Protein AF-A0A9W7G3S7-F1 (afdb_monomer)

Mean predicted aligned error: 15.27 Å

Radius of gyration: 24.7 Å; Cα contacts (8 Å, |Δi|>4): 56; chains: 1; bounding box: 75×39×52 Å

pLDDT: mean 71.81, std 17.11, range [40.19, 93.5]

Structure (mmCIF, N/CA/C/O backbone):
data_AF-A0A9W7G3S7-F1
#
_entry.id   AF-A0A9W7G3S7-F1
#
loop_
_atom_site.g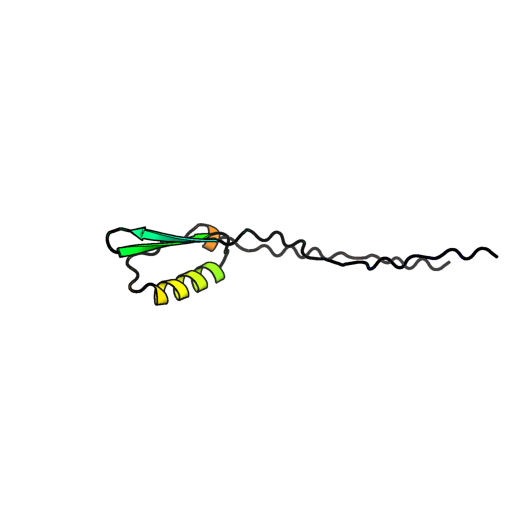roup_PDB
_atom_site.id
_atom_site.type_symbol
_atom_site.label_atom_id
_atom_site.label_alt_id
_atom_site.label_comp_id
_atom_site.label_asym_id
_atom_site.label_entity_id
_atom_site.label_seq_id
_atom_site.pdbx_PDB_ins_code
_atom_site.Cartn_x
_atom_site.Cartn_y
_atom_site.Cartn_z
_atom_site.occupancy
_atom_site.B_iso_or_equiv
_atom_site.auth_seq_id
_atom_site.auth_comp_id
_atom_site.auth_asym_id
_atom_site.auth_atom_id
_atom_site.pdbx_PDB_model_num
ATOM 1 N N . MET A 1 1 ? 63.951 -30.397 -14.110 1.00 47.28 1 MET A N 1
ATOM 2 C CA . MET A 1 1 ? 62.656 -30.731 -13.483 1.00 47.28 1 MET A CA 1
ATOM 3 C C . MET A 1 1 ? 62.205 -29.522 -12.677 1.00 47.28 1 MET A C 1
ATOM 5 O O . MET A 1 1 ? 62.762 -29.309 -11.616 1.00 47.28 1 MET A O 1
ATOM 9 N N . SER A 1 2 ? 61.271 -28.722 -13.198 1.00 45.69 2 SER A N 1
ATOM 10 C CA . SER A 1 2 ? 60.557 -27.692 -12.423 1.00 45.69 2 SER A CA 1
ATOM 11 C C . SER A 1 2 ? 59.150 -27.552 -12.996 1.00 45.69 2 SER A C 1
ATOM 13 O O . SER A 1 2 ? 58.930 -26.856 -13.982 1.00 45.69 2 SER A O 1
ATOM 15 N N . THR A 1 3 ? 58.211 -28.290 -12.417 1.00 50.50 3 THR A N 1
ATOM 16 C CA . THR A 1 3 ? 56.777 -28.215 -12.706 1.00 50.50 3 THR A CA 1
ATOM 17 C C . THR A 1 3 ? 56.190 -27.000 -11.992 1.00 50.50 3 THR A C 1
ATOM 19 O O . THR A 1 3 ? 56.098 -27.004 -10.767 1.00 50.50 3 THR A O 1
ATOM 22 N N . GLN A 1 4 ? 55.801 -25.959 -12.733 1.00 48.53 4 GLN A N 1
ATOM 23 C CA . GLN A 1 4 ? 55.020 -24.849 -12.181 1.00 48.53 4 GLN A CA 1
ATOM 24 C C . GLN A 1 4 ? 53.533 -25.151 -12.359 1.00 48.53 4 GLN A C 1
ATOM 26 O O . GLN A 1 4 ? 52.988 -25.114 -13.461 1.00 48.53 4 GLN A O 1
ATOM 31 N N . SER A 1 5 ? 52.899 -25.502 -11.245 1.00 49.94 5 SER A N 1
ATOM 32 C CA . SER A 1 5 ? 51.464 -25.705 -11.098 1.00 49.94 5 SER A CA 1
ATOM 33 C C . SER A 1 5 ? 50.718 -24.393 -11.348 1.00 49.94 5 SER A C 1
ATOM 35 O O . SER A 1 5 ? 50.689 -23.513 -10.488 1.00 49.94 5 SER A O 1
ATOM 37 N N . ARG A 1 6 ? 50.103 -24.251 -12.526 1.00 48.00 6 ARG A N 1
ATOM 38 C CA . ARG A 1 6 ? 49.116 -23.198 -12.787 1.00 48.00 6 ARG A CA 1
ATOM 39 C C . ARG A 1 6 ? 47.821 -23.570 -12.069 1.00 48.00 6 ARG A C 1
ATOM 41 O O . ARG A 1 6 ? 47.084 -24.435 -12.533 1.00 48.00 6 ARG A O 1
ATOM 48 N N . GLY A 1 7 ? 47.596 -22.958 -10.910 1.00 46.72 7 GLY A N 1
ATOM 49 C CA . GLY A 1 7 ? 46.328 -23.043 -10.194 1.00 46.72 7 GLY A CA 1
ATOM 50 C C . GLY A 1 7 ? 45.203 -22.507 -11.076 1.00 46.72 7 GLY A C 1
ATOM 51 O O . GLY A 1 7 ? 45.225 -21.350 -11.483 1.00 46.72 7 GLY A O 1
ATOM 52 N N . LEU A 1 8 ? 44.251 -23.375 -11.403 1.00 52.22 8 LEU A N 1
ATOM 53 C CA . LEU A 1 8 ? 42.982 -23.008 -12.017 1.00 52.22 8 LEU A CA 1
ATOM 54 C C . LEU A 1 8 ? 42.102 -22.419 -10.911 1.00 52.22 8 LEU A C 1
ATOM 56 O O . LEU A 1 8 ? 41.473 -23.159 -10.157 1.00 52.22 8 LEU A O 1
ATOM 60 N N . SER A 1 9 ? 42.096 -21.097 -10.771 1.00 53.12 9 SER A N 1
ATOM 61 C CA . SER A 1 9 ? 41.087 -20.421 -9.955 1.00 53.12 9 SER A CA 1
ATOM 62 C C . SER A 1 9 ? 39.747 -20.491 -10.698 1.00 53.12 9 SER A C 1
ATOM 64 O O . SER A 1 9 ? 39.707 -20.094 -11.866 1.00 53.12 9 SER A O 1
ATOM 66 N N . PRO A 1 10 ? 38.648 -20.963 -10.085 1.00 51.09 10 PRO A N 1
ATOM 67 C CA . PRO A 1 10 ? 37.327 -20.798 -10.675 1.00 51.09 10 PRO A CA 1
ATOM 68 C C . PRO A 1 10 ? 36.999 -19.303 -10.710 1.00 51.09 10 PRO A C 1
ATOM 70 O O . PRO A 1 10 ? 36.937 -18.639 -9.674 1.00 51.09 10 PRO A O 1
ATOM 73 N N . ILE A 1 11 ? 36.824 -18.763 -11.914 1.00 53.75 11 ILE A N 1
ATOM 74 C CA . ILE A 1 11 ? 36.262 -17.430 -12.119 1.00 53.75 11 ILE A CA 1
ATOM 75 C C . ILE A 1 11 ? 34.775 -17.565 -11.787 1.00 53.75 11 ILE A C 1
ATOM 77 O O . ILE A 1 11 ? 33.975 -17.965 -12.630 1.00 53.75 11 ILE A O 1
ATOM 81 N N 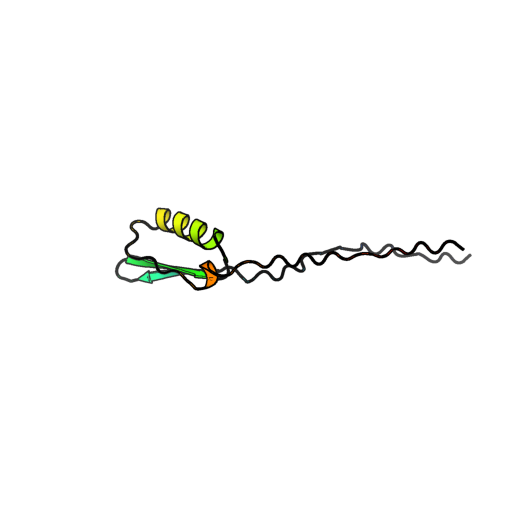. PHE A 1 12 ? 34.407 -17.323 -10.530 1.00 44.53 12 PHE A N 1
ATOM 82 C CA . PHE A 1 12 ? 33.007 -17.147 -10.166 1.00 44.53 12 PHE A CA 1
ATOM 83 C C . PHE A 1 12 ? 32.558 -15.801 -10.733 1.00 44.53 12 PHE A C 1
ATOM 85 O O . PHE A 1 12 ? 32.824 -14.748 -10.158 1.00 44.53 12 PHE A O 1
ATOM 92 N N . SER A 1 13 ? 31.920 -15.840 -11.900 1.00 50.06 13 SER A N 1
ATOM 93 C CA . SER A 1 13 ? 31.150 -14.721 -12.430 1.00 50.06 13 SER A CA 1
ATOM 94 C C . SER A 1 13 ? 29.869 -14.577 -11.609 1.00 50.06 13 SER A C 1
ATOM 96 O O . SER A 1 13 ? 28.805 -15.008 -12.044 1.00 50.06 13 SER A O 1
ATOM 98 N N . ASP A 1 14 ? 29.959 -13.980 -10.420 1.00 47.84 14 ASP A N 1
ATOM 99 C CA . ASP A 1 14 ? 28.781 -13.354 -9.820 1.00 47.84 14 ASP A CA 1
ATOM 100 C C . ASP A 1 14 ? 28.572 -12.017 -10.535 1.00 47.84 14 ASP A C 1
ATOM 102 O O . ASP A 1 14 ? 29.111 -10.975 -10.170 1.00 47.84 14 ASP A O 1
ATOM 106 N N . SER A 1 15 ? 27.871 -12.082 -11.664 1.00 54.28 15 SER A N 1
ATOM 107 C CA . SER A 1 15 ? 27.330 -10.896 -12.311 1.00 54.28 15 SER A CA 1
ATOM 108 C C . SER A 1 15 ? 25.946 -10.654 -11.721 1.00 54.28 15 SER A C 1
ATOM 110 O O . SER A 1 15 ? 24.930 -10.909 -12.357 1.00 54.28 15 SER A O 1
ATOM 112 N N . SER A 1 16 ? 25.900 -10.214 -10.466 1.00 57.16 16 SER A N 1
ATOM 113 C CA . SER A 1 16 ? 24.686 -9.653 -9.877 1.00 57.16 16 SER A CA 1
ATOM 114 C C . SER A 1 16 ? 24.958 -8.235 -9.382 1.00 57.16 16 SER A C 1
ATOM 116 O O . SER A 1 16 ? 24.650 -7.861 -8.254 1.00 57.16 16 SER A O 1
ATOM 118 N N . GLY A 1 17 ? 25.521 -7.408 -10.265 1.00 50.88 17 GLY A N 1
ATOM 119 C CA . GLY A 1 17 ? 25.536 -5.951 -10.129 1.00 50.88 17 GLY A CA 1
ATOM 120 C C . GLY A 1 17 ? 24.183 -5.340 -10.500 1.00 50.88 17 GLY A C 1
ATOM 121 O O . GLY A 1 17 ? 24.127 -4.435 -11.323 1.00 50.88 17 GLY A O 1
ATOM 122 N N . GLY A 1 18 ? 23.086 -5.870 -9.957 1.00 54.19 18 GLY A N 1
ATOM 123 C CA . GLY A 1 18 ? 21.774 -5.244 -10.054 1.00 54.19 18 GLY A CA 1
ATOM 124 C C . GLY A 1 18 ? 21.646 -4.233 -8.925 1.00 54.19 18 GLY A C 1
ATOM 125 O O . GLY A 1 18 ? 21.592 -4.626 -7.762 1.00 54.19 18 GLY A O 1
ATOM 126 N N . GLY A 1 19 ? 21.600 -2.940 -9.247 1.00 54.03 19 GLY A N 1
ATOM 127 C CA . GLY A 1 19 ? 21.212 -1.875 -8.319 1.00 54.03 19 GLY A CA 1
ATOM 128 C C . GLY A 1 19 ? 19.734 -1.988 -7.934 1.00 54.03 19 GLY A C 1
ATOM 129 O O . GLY A 1 19 ? 18.948 -1.087 -8.207 1.00 54.03 19 GLY A O 1
ATOM 130 N N . GLY A 1 20 ? 19.338 -3.124 -7.359 1.00 59.78 20 GLY A N 1
ATOM 131 C CA . GLY A 1 20 ? 17.993 -3.379 -6.880 1.00 59.78 20 GLY A CA 1
ATOM 132 C C . GLY A 1 20 ? 17.728 -2.505 -5.666 1.00 59.78 20 GLY A C 1
ATOM 133 O O . GLY A 1 20 ? 18.284 -2.720 -4.589 1.00 59.78 20 GLY A O 1
ATOM 134 N N . LYS A 1 21 ? 16.882 -1.494 -5.844 1.00 69.06 21 LYS A N 1
ATOM 135 C CA . LYS A 1 21 ? 16.196 -0.829 -4.734 1.00 69.06 21 LYS A CA 1
ATOM 136 C C . LYS A 1 21 ? 15.534 -1.910 -3.865 1.00 69.06 21 LYS A C 1
ATOM 138 O O . LYS A 1 21 ? 14.904 -2.824 -4.385 1.00 69.06 21 LYS A O 1
ATOM 143 N N . MET A 1 22 ? 15.735 -1.849 -2.547 1.00 82.56 22 MET A N 1
ATOM 144 C CA . MET A 1 22 ? 15.131 -2.824 -1.635 1.00 82.56 22 MET A CA 1
ATOM 145 C C . MET A 1 22 ? 13.614 -2.651 -1.635 1.00 82.56 22 MET A C 1
ATOM 147 O O . MET A 1 22 ? 13.112 -1.598 -1.243 1.00 82.56 22 MET A O 1
ATOM 151 N N . GLU A 1 23 ? 12.904 -3.698 -2.033 1.00 87.50 23 GLU A N 1
ATOM 152 C CA . GLU A 1 23 ? 11.448 -3.757 -1.977 1.00 87.50 23 GLU A CA 1
ATOM 153 C C . GLU A 1 23 ? 10.989 -3.982 -0.532 1.00 87.50 23 GLU A C 1
ATOM 155 O O . GLU A 1 23 ? 11.547 -4.810 0.200 1.00 87.50 23 GLU A O 1
ATOM 160 N N . ARG A 1 24 ? 9.974 -3.234 -0.095 1.00 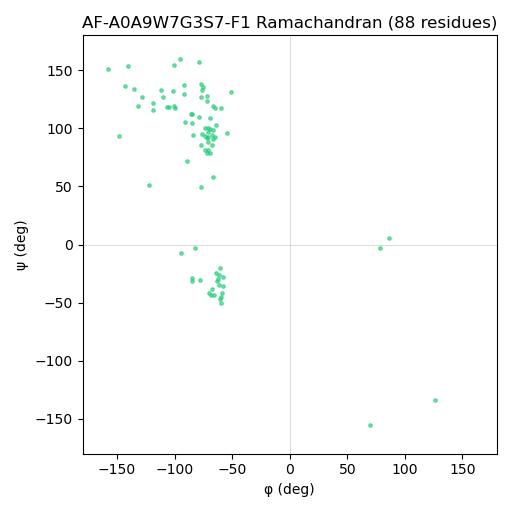88.12 24 ARG A N 1
ATOM 161 C CA . ARG A 1 24 ? 9.398 -3.372 1.244 1.00 88.12 24 ARG A CA 1
ATOM 162 C C . ARG A 1 24 ? 7.892 -3.177 1.221 1.00 88.12 24 ARG A C 1
ATOM 164 O O . ARG A 1 24 ? 7.384 -2.225 0.631 1.00 88.12 24 ARG A O 1
ATOM 171 N N . LEU A 1 25 ? 7.226 -4.059 1.958 1.00 90.62 25 LEU A N 1
ATOM 172 C CA . LEU A 1 25 ? 5.794 -4.066 2.183 1.00 90.62 25 LEU A CA 1
ATOM 173 C C . LEU A 1 25 ? 5.521 -3.904 3.682 1.00 90.62 25 LEU A C 1
ATOM 175 O O . LEU A 1 25 ? 5.934 -4.745 4.484 1.00 90.62 25 LEU A O 1
ATOM 179 N N . GLU A 1 26 ? 4.879 -2.804 4.067 1.00 91.44 26 GLU A N 1
ATOM 180 C CA . GLU A 1 26 ? 4.559 -2.492 5.462 1.00 91.44 26 GLU A CA 1
ATOM 181 C C . GLU A 1 26 ? 3.048 -2.553 5.687 1.00 91.44 26 GLU A C 1
ATOM 183 O O . GLU A 1 26 ? 2.274 -1.968 4.931 1.00 91.44 26 GLU A O 1
ATOM 188 N N . PHE A 1 27 ? 2.637 -3.222 6.766 1.00 92.69 27 PHE A N 1
ATOM 189 C CA . PHE A 1 27 ? 1.243 -3.289 7.195 1.00 92.69 27 PHE A CA 1
ATOM 190 C C . PHE A 1 27 ? 1.095 -2.687 8.585 1.00 92.69 27 PHE A C 1
ATOM 192 O O . PHE A 1 27 ? 1.698 -3.165 9.549 1.00 92.69 27 PHE A O 1
ATOM 199 N N . THR A 1 28 ? 0.258 -1.661 8.696 1.00 92.94 28 THR A N 1
ATOM 200 C CA . THR A 1 28 ? -0.131 -1.087 9.986 1.00 92.94 28 THR A CA 1
ATOM 201 C C . THR A 1 28 ? -1.561 -1.494 10.294 1.00 92.94 28 THR A C 1
ATOM 203 O O . THR A 1 28 ? -2.475 -1.143 9.554 1.00 92.94 28 THR A O 1
ATOM 206 N N . ILE A 1 29 ? -1.753 -2.230 11.388 1.00 93.38 29 ILE A N 1
ATOM 207 C CA . ILE A 1 29 ? -3.075 -2.666 11.847 1.00 93.38 29 ILE A CA 1
ATOM 208 C C . ILE A 1 29 ? -3.509 -1.742 12.983 1.00 93.38 29 ILE A C 1
ATOM 210 O O . ILE A 1 29 ? -2.840 -1.659 14.016 1.00 93.38 29 ILE A O 1
ATOM 214 N N . SER A 1 30 ? -4.625 -1.042 12.804 1.00 92.25 30 SER A N 1
ATOM 215 C CA . SER A 1 30 ? -5.194 -0.195 13.846 1.00 92.25 30 SER A CA 1
ATOM 216 C C . SER A 1 30 ? -5.967 -1.030 14.883 1.00 92.25 30 SER A C 1
ATOM 218 O O . SER A 1 30 ? -6.487 -2.102 14.566 1.00 92.25 30 SER A O 1
ATOM 220 N N . PRO A 1 31 ? -6.160 -0.525 16.118 1.00 93.50 31 PRO A N 1
ATOM 221 C CA . PRO A 1 31 ? -7.034 -1.166 17.108 1.00 93.50 31 PRO A CA 1
ATOM 222 C C . PRO A 1 31 ? -8.495 -1.279 16.649 1.00 93.50 31 PRO A C 1
ATOM 224 O O . PRO A 1 31 ? -9.254 -2.083 17.180 1.00 93.50 31 PRO A O 1
ATOM 227 N N . THR A 1 32 ? -8.893 -0.456 15.674 1.00 89.75 32 THR A N 1
ATOM 228 C CA . THR A 1 32 ? -10.216 -0.493 15.044 1.00 89.75 32 THR A CA 1
ATOM 229 C C . THR A 1 32 ? -10.328 -1.559 13.948 1.00 89.75 32 THR A C 1
ATOM 231 O O . THR A 1 32 ? -11.410 -1.727 13.397 1.00 89.75 32 THR A O 1
ATOM 234 N N . GLY A 1 33 ? -9.244 -2.282 13.643 1.0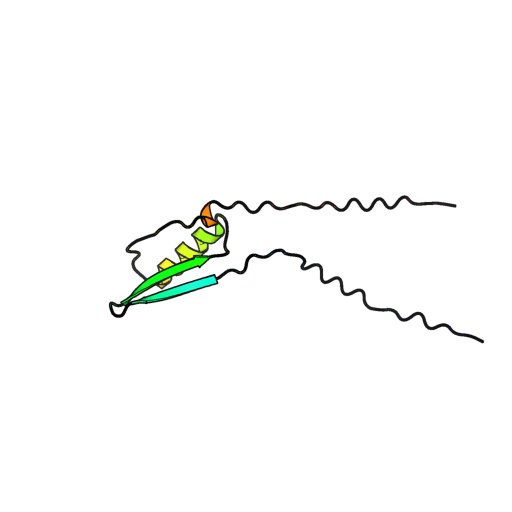0 88.38 33 GLY A N 1
ATOM 235 C CA . GLY A 1 33 ? -9.207 -3.358 12.649 1.00 88.38 33 GLY A CA 1
ATOM 236 C C . GLY A 1 33 ? -8.952 -2.897 11.213 1.00 88.38 33 GLY A C 1
ATOM 237 O O . GLY A 1 33 ? -9.000 -3.720 10.305 1.00 88.38 33 GLY A O 1
ATOM 238 N N . LEU A 1 34 ? -8.672 -1.609 10.994 1.00 90.38 34 LEU A N 1
ATOM 239 C CA . LEU A 1 34 ? -8.277 -1.104 9.680 1.00 90.38 34 LEU A CA 1
ATOM 240 C C . LEU A 1 34 ? -6.816 -1.465 9.414 1.00 90.38 34 LEU A C 1
ATOM 242 O O . LEU A 1 34 ? -5.968 -1.339 10.300 1.00 90.38 34 LEU A O 1
ATOM 246 N N . VAL A 1 35 ? -6.528 -1.883 8.186 1.00 91.88 35 VAL A N 1
ATOM 247 C CA . VAL A 1 35 ? -5.172 -2.191 7.731 1.00 91.88 35 VAL A CA 1
ATOM 248 C C . VAL A 1 35 ? -4.741 -1.129 6.730 1.00 91.88 35 VAL A C 1
ATOM 250 O O . VAL A 1 35 ? -5.443 -0.871 5.756 1.00 91.88 35 VAL A O 1
ATOM 253 N N . THR A 1 36 ? -3.588 -0.514 6.971 1.00 90.25 36 THR A N 1
ATOM 254 C CA . THR A 1 36 ? -2.923 0.366 6.007 1.00 90.25 36 THR A CA 1
ATOM 255 C C . THR A 1 36 ? -1.737 -0.377 5.412 1.00 90.25 36 THR A C 1
ATOM 257 O O . THR A 1 36 ? -0.820 -0.753 6.146 1.00 90.25 36 THR A O 1
ATOM 260 N N . GLU A 1 37 ? -1.772 -0.589 4.100 1.00 91.12 37 GLU A N 1
ATOM 261 C CA . GLU A 1 37 ? -0.673 -1.144 3.312 1.00 91.12 37 GLU A CA 1
ATOM 262 C C . GLU A 1 37 ? 0.197 -0.010 2.757 1.00 91.12 37 GLU A C 1
ATOM 264 O O . GLU A 1 37 ? -0.318 0.999 2.271 1.00 91.12 37 GLU A O 1
ATOM 269 N N . LYS A 1 38 ? 1.518 -0.183 2.810 1.00 90.31 38 LYS A N 1
ATOM 270 C CA . LYS A 1 38 ? 2.483 0.703 2.160 1.00 90.31 38 LYS A CA 1
ATOM 271 C C . LYS A 1 38 ? 3.506 -0.120 1.383 1.00 90.31 38 LYS A C 1
ATOM 273 O O . LYS A 1 38 ? 4.259 -0.898 1.972 1.00 90.31 38 LYS A O 1
ATOM 278 N N . VAL A 1 39 ? 3.551 0.098 0.072 1.00 88.75 39 VAL A N 1
ATOM 279 C CA . VAL A 1 39 ? 4.504 -0.529 -0.851 1.00 88.75 39 VAL A CA 1
ATOM 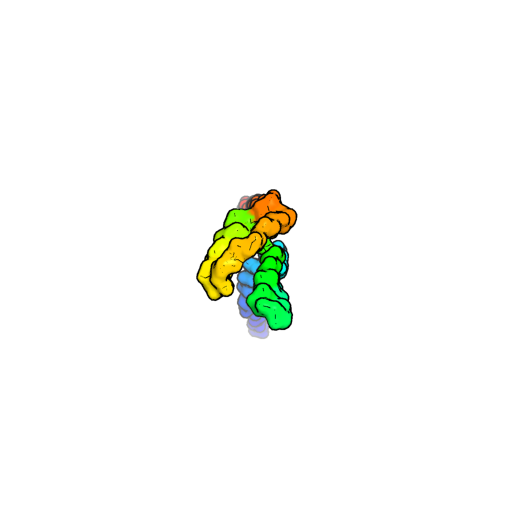280 C C . VAL A 1 39 ? 5.614 0.466 -1.171 1.00 88.75 39 VAL A C 1
ATOM 282 O O . VAL A 1 39 ? 5.345 1.622 -1.480 1.00 88.75 39 VAL A O 1
ATOM 285 N N . THR A 1 40 ? 6.871 0.037 -1.083 1.00 87.62 40 THR A N 1
ATOM 286 C CA . THR A 1 40 ? 8.037 0.858 -1.448 1.00 87.62 40 THR A CA 1
ATOM 287 C C . THR A 1 40 ? 9.079 0.017 -2.169 1.00 87.62 40 THR A C 1
ATOM 289 O O . THR A 1 40 ? 9.155 -1.197 -1.974 1.00 87.62 40 THR A O 1
ATOM 292 N N . GLY A 1 41 ? 9.889 0.656 -3.012 1.00 82.00 41 GLY A N 1
ATOM 293 C CA . GLY A 1 41 ? 10.957 -0.017 -3.757 1.00 82.00 41 GLY A CA 1
ATOM 294 C C . GLY A 1 41 ? 10.485 -0.807 -4.982 1.00 82.00 41 GLY A C 1
ATOM 295 O O . GLY A 1 41 ? 11.325 -1.281 -5.736 1.00 82.00 41 GLY A O 1
ATOM 296 N N . ILE A 1 42 ? 9.178 -0.885 -5.240 1.00 83.31 42 ILE A N 1
ATOM 297 C CA . ILE A 1 42 ? 8.618 -1.443 -6.476 1.00 83.31 42 ILE A CA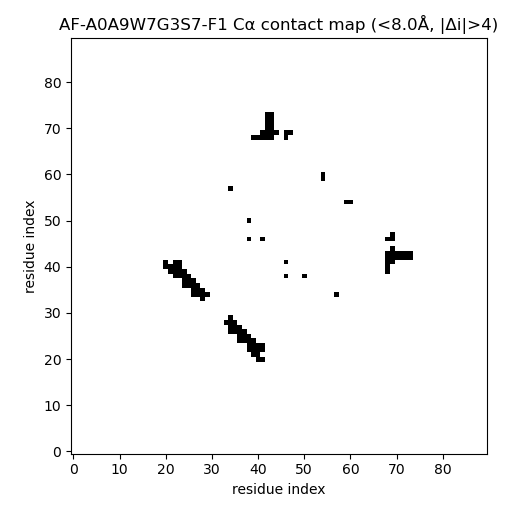 1
ATOM 298 C C . ILE A 1 42 ? 8.261 -0.269 -7.388 1.00 83.31 42 ILE A C 1
ATOM 300 O O . ILE A 1 42 ? 7.421 0.547 -7.017 1.00 83.31 42 ILE A O 1
ATOM 304 N N . SER A 1 43 ? 8.886 -0.165 -8.563 1.00 80.62 43 SER A N 1
ATOM 305 C CA . SER A 1 43 ? 8.571 0.910 -9.518 1.00 80.62 43 S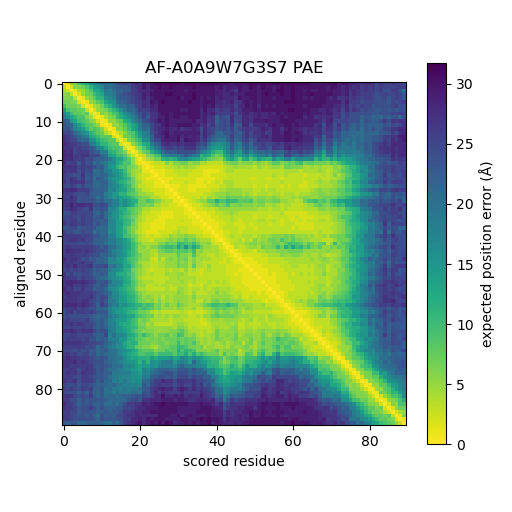ER A CA 1
ATOM 306 C C . SER A 1 43 ? 7.662 0.423 -10.644 1.00 80.62 43 SER A C 1
ATOM 308 O O . SER A 1 43 ? 7.658 -0.758 -11.006 1.00 80.62 43 SER A O 1
ATOM 310 N N . GLY A 1 44 ? 6.917 1.355 -11.231 1.00 76.56 44 GLY A N 1
ATOM 311 C CA . GLY A 1 44 ? 6.126 1.115 -12.434 1.00 76.56 44 GLY A CA 1
ATOM 312 C C . GLY A 1 44 ? 4.905 0.201 -12.220 1.00 76.56 44 GLY A C 1
ATOM 313 O O . GLY A 1 44 ? 4.371 0.110 -11.111 1.00 76.56 44 GLY A O 1
ATOM 314 N N . PRO A 1 45 ? 4.413 -0.480 -13.277 1.00 80.12 45 PRO A N 1
ATOM 315 C CA . PRO A 1 45 ? 3.135 -1.201 -13.243 1.00 80.12 45 PRO A CA 1
ATOM 316 C C . PRO A 1 45 ? 3.113 -2.367 -12.246 1.00 80.12 45 PRO A C 1
ATOM 318 O O . PRO A 1 45 ? 2.044 -2.725 -11.755 1.00 80.12 45 PRO A O 1
ATOM 321 N N . SER A 1 46 ? 4.278 -2.924 -11.905 1.00 82.25 46 SER A N 1
ATOM 322 C CA . SER A 1 46 ? 4.412 -3.984 -10.901 1.00 82.25 46 SER A CA 1
ATOM 323 C C . SER A 1 46 ? 3.957 -3.530 -9.514 1.00 82.25 46 SER A C 1
ATOM 325 O O . SER A 1 46 ? 3.335 -4.316 -8.806 1.00 82.25 46 SER A O 1
ATOM 327 N N . CYS A 1 47 ? 4.186 -2.260 -9.150 1.00 82.50 47 CYS A N 1
ATOM 328 C CA . CYS A 1 47 ? 3.728 -1.703 -7.873 1.00 82.50 47 CYS A CA 1
ATOM 329 C C . CYS A 1 47 ? 2.204 -1.800 -7.765 1.00 82.50 47 CYS A C 1
ATOM 331 O O . CYS A 1 47 ? 1.664 -2.293 -6.780 1.00 82.50 47 CYS A O 1
ATOM 333 N N . LYS A 1 48 ? 1.507 -1.433 -8.844 1.00 83.00 48 LYS A N 1
ATOM 334 C CA . LYS A 1 48 ? 0.047 -1.476 -8.898 1.00 83.00 48 LYS A CA 1
ATOM 335 C C . LYS A 1 48 ? -0.505 -2.901 -8.819 1.00 83.00 48 LYS A C 1
ATOM 337 O O . LYS A 1 48 ? -1.467 -3.137 -8.096 1.00 83.00 48 LYS A O 1
ATOM 342 N N . ILE A 1 49 ? 0.097 -3.843 -9.548 1.00 85.12 49 ILE A N 1
ATOM 343 C CA . ILE A 1 49 ? -0.344 -5.248 -9.555 1.00 85.12 49 ILE A CA 1
ATOM 344 C C . ILE A 1 49 ? -0.238 -5.844 -8.149 1.00 85.12 49 ILE A C 1
ATOM 346 O O . ILE A 1 49 ? -1.196 -6.443 -7.666 1.00 85.12 49 ILE A O 1
ATOM 350 N N . VAL A 1 50 ? 0.897 -5.626 -7.479 1.00 86.25 50 VAL A N 1
ATOM 351 C CA . VAL A 1 50 ? 1.137 -6.115 -6.116 1.00 86.25 50 VAL A CA 1
ATOM 352 C C . VAL A 1 50 ? 0.094 -5.549 -5.148 1.00 86.25 50 VAL A C 1
ATOM 354 O O . VAL A 1 50 ? -0.585 -6.322 -4.470 1.00 86.25 50 VAL A O 1
ATOM 357 N N . THR A 1 51 ? -0.122 -4.232 -5.167 1.00 87.12 51 THR A N 1
ATOM 358 C CA . THR A 1 51 ? -1.138 -3.567 -4.336 1.00 87.12 51 THR A CA 1
ATOM 359 C C . THR A 1 51 ? -2.551 -4.107 -4.599 1.00 87.12 51 THR A C 1
ATOM 361 O O . THR A 1 51 ? -3.327 -4.326 -3.669 1.00 87.12 51 THR A O 1
ATOM 364 N N . GLU A 1 52 ? -2.934 -4.357 -5.855 1.00 87.56 52 GLU A N 1
ATOM 365 C CA . GLU A 1 52 ? -4.265 -4.894 -6.185 1.00 87.56 52 GLU A CA 1
ATOM 366 C C . GLU A 1 52 ? -4.471 -6.334 -5.689 1.00 87.56 52 GLU A C 1
ATOM 368 O O . GLU A 1 52 ? -5.572 -6.691 -5.257 1.00 87.56 52 GLU A O 1
ATOM 373 N N . GLU A 1 53 ? -3.445 -7.182 -5.761 1.00 89.62 53 GLU A N 1
ATOM 374 C CA . GLU A 1 53 ? -3.520 -8.566 -5.284 1.00 89.62 53 GLU A CA 1
ATOM 375 C C . GLU A 1 53 ? -3.601 -8.643 -3.760 1.00 89.62 53 GLU A C 1
ATOM 377 O O . GLU A 1 53 ? -4.410 -9.407 -3.228 1.00 89.62 53 GLU A O 1
ATOM 382 N N . ILE A 1 54 ? -2.826 -7.818 -3.058 1.00 86.94 54 ILE A N 1
ATOM 383 C CA . ILE A 1 54 ? -2.812 -7.792 -1.593 1.00 86.94 54 ILE A CA 1
ATOM 384 C C . ILE A 1 54 ? -4.133 -7.249 -1.048 1.00 86.94 54 ILE A C 1
ATOM 386 O O . ILE A 1 54 ? -4.726 -7.857 -0.152 1.00 86.94 54 ILE A O 1
ATOM 390 N N . ASN A 1 55 ? -4.662 -6.177 -1.636 1.00 86.31 55 ASN A N 1
ATOM 391 C CA . ASN A 1 55 ? -5.943 -5.606 -1.222 1.00 86.31 55 ASN A CA 1
ATOM 392 C C . ASN A 1 55 ? -7.102 -6.615 -1.301 1.00 86.31 55 ASN A C 1
ATOM 394 O O . ASN A 1 55 ? -7.949 -6.648 -0.408 1.00 86.31 55 ASN A O 1
ATOM 398 N N . LYS A 1 56 ? -7.109 -7.511 -2.300 1.00 87.12 56 LYS A N 1
ATOM 399 C CA . LYS A 1 56 ? -8.107 -8.598 -2.397 1.00 87.12 56 LYS A CA 1
ATOM 400 C C . LYS A 1 56 ? -8.044 -9.577 -1.223 1.00 87.12 56 LYS A C 1
ATOM 402 O O . LYS A 1 56 ? -9.059 -10.187 -0.895 1.00 87.12 56 LYS A O 1
ATOM 407 N N . LEU A 1 57 ? -6.867 -9.757 -0.626 1.00 86.56 57 LEU A N 1
ATOM 408 C CA . LEU A 1 57 ? -6.665 -10.639 0.524 1.00 86.56 57 LEU A CA 1
ATOM 409 C C . LEU A 1 57 ? -6.997 -9.941 1.849 1.00 86.56 57 LEU A C 1
ATOM 411 O O . LEU A 1 57 ? -7.441 -10.609 2.782 1.00 86.56 57 LEU A O 1
ATOM 415 N N . LEU A 1 58 ? -6.794 -8.622 1.934 1.00 84.44 58 LEU A N 1
ATOM 416 C CA . LEU A 1 58 ? -7.066 -7.827 3.137 1.00 84.44 58 LEU A CA 1
ATOM 417 C C . LEU A 1 58 ? -8.555 -7.508 3.335 1.00 84.44 58 LEU A C 1
ATOM 419 O O . LEU A 1 58 ? -8.999 -7.409 4.479 1.00 84.44 58 LEU A O 1
ATOM 423 N N . GLY A 1 59 ? -9.332 -7.386 2.253 1.00 86.69 59 GLY A N 1
ATOM 424 C CA . GLY A 1 59 ? -10.784 -7.204 2.311 1.00 86.69 59 GLY A CA 1
ATOM 425 C C . GLY A 1 59 ? -11.279 -5.989 1.526 1.00 86.69 59 GLY A C 1
ATOM 426 O O . GLY A 1 59 ? -10.931 -5.802 0.364 1.00 86.69 59 GLY A O 1
ATOM 427 N N . GLU A 1 60 ? -12.161 -5.193 2.133 1.00 88.69 60 GLU A N 1
ATOM 428 C CA . GLU A 1 60 ? -12.726 -4.001 1.493 1.00 88.69 60 GLU A CA 1
ATOM 429 C C . GLU A 1 60 ? -11.726 -2.836 1.505 1.00 88.69 60 GLU A C 1
ATOM 431 O O . GLU A 1 60 ? -11.219 -2.440 2.556 1.00 88.69 60 GLU A O 1
ATOM 436 N N . VAL A 1 61 ? -11.477 -2.256 0.330 1.00 89.12 61 VAL A N 1
ATOM 437 C CA . VAL A 1 61 ? -10.603 -1.090 0.176 1.00 89.12 61 VAL A CA 1
ATOM 438 C C . VAL A 1 61 ? -11.401 0.184 0.427 1.00 89.12 61 VAL A C 1
ATOM 440 O O . VAL A 1 61 ? -12.262 0.559 -0.366 1.00 89.12 61 VAL A O 1
ATOM 443 N N . VAL A 1 62 ? -11.081 0.872 1.520 1.00 88.38 62 VAL A N 1
ATOM 444 C CA . VAL A 1 62 ? -11.693 2.161 1.887 1.00 88.38 62 VAL A CA 1
ATOM 445 C C . VAL A 1 62 ? -11.014 3.361 1.224 1.00 88.38 62 VAL A C 1
ATOM 447 O O . VAL A 1 62 ? -11.665 4.379 0.997 1.00 88.38 62 VAL A O 1
ATOM 450 N N . ALA A 1 63 ? -9.718 3.260 0.920 1.00 88.62 63 ALA A N 1
ATOM 451 C CA . ALA A 1 63 ? -8.951 4.302 0.244 1.00 88.62 63 ALA A CA 1
ATOM 452 C C . ALA A 1 63 ? -7.703 3.714 -0.433 1.00 88.62 63 ALA A C 1
ATOM 454 O O . ALA A 1 63 ? -7.136 2.732 0.044 1.00 88.62 63 ALA A O 1
ATOM 455 N N . THR A 1 64 ? -7.260 4.348 -1.517 1.00 86.88 64 THR A N 1
ATOM 456 C CA . THR A 1 64 ? -5.998 4.045 -2.206 1.00 86.88 64 THR A CA 1
ATOM 457 C C . THR A 1 64 ? -5.303 5.360 -2.531 1.00 86.88 64 THR A C 1
ATOM 459 O O . THR A 1 64 ? -5.950 6.291 -3.010 1.00 86.88 64 THR A O 1
ATOM 462 N N . GLU A 1 65 ? -4.003 5.437 -2.258 1.00 87.19 65 GLU A N 1
ATOM 463 C CA . GLU A 1 65 ? -3.168 6.602 -2.546 1.00 87.19 65 GLU A CA 1
ATOM 464 C C . GLU A 1 65 ? -1.934 6.146 -3.328 1.00 87.19 65 GLU A C 1
ATOM 466 O O . GLU A 1 65 ? -1.235 5.222 -2.911 1.00 87.19 65 GLU A O 1
ATOM 471 N N . ASP A 1 66 ? -1.691 6.784 -4.472 1.00 84.00 66 ASP A N 1
ATOM 472 C CA . ASP A 1 66 ? -0.547 6.481 -5.324 1.00 84.00 66 ASP A CA 1
ATOM 473 C C . ASP A 1 66 ? 0.731 7.081 -4.729 1.00 84.00 66 ASP A C 1
ATOM 475 O O . ASP A 1 66 ? 0.774 8.261 -4.371 1.00 84.00 66 ASP A O 1
ATOM 479 N N . THR A 1 67 ? 1.798 6.288 -4.665 1.00 80.81 67 THR A N 1
ATOM 480 C CA . THR A 1 67 ? 3.118 6.762 -4.242 1.00 80.81 67 THR A CA 1
ATOM 481 C C . THR A 1 67 ? 3.976 7.135 -5.459 1.00 80.81 67 THR A C 1
ATOM 483 O O . THR A 1 67 ? 3.698 6.726 -6.590 1.00 80.81 67 THR A O 1
ATOM 486 N N . ALA A 1 68 ? 5.017 7.952 -5.264 1.00 77.56 68 ALA A N 1
ATOM 487 C CA . ALA A 1 68 ? 5.848 8.473 -6.359 1.00 77.56 68 ALA A CA 1
ATOM 488 C C . ALA A 1 68 ? 6.492 7.360 -7.213 1.00 77.56 68 ALA A C 1
ATOM 490 O O . ALA A 1 68 ? 6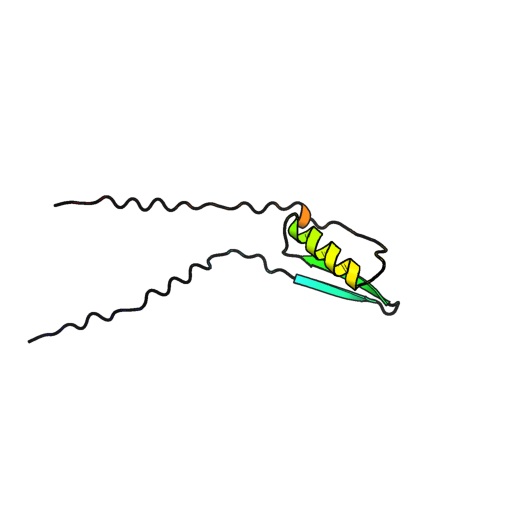.696 7.532 -8.415 1.00 77.56 68 ALA A O 1
ATOM 491 N N . GLU A 1 69 ? 6.729 6.198 -6.609 1.00 73.81 69 GLU A N 1
ATOM 492 C CA . GLU A 1 69 ? 7.308 4.996 -7.208 1.00 73.81 69 GLU A CA 1
ATOM 493 C C . GLU A 1 69 ? 6.457 4.431 -8.360 1.00 73.81 69 GLU A C 1
ATOM 495 O O . GLU A 1 69 ? 6.994 3.822 -9.288 1.00 73.81 69 GLU A O 1
ATOM 500 N N . ILE A 1 70 ? 5.142 4.681 -8.369 1.00 75.25 70 ILE A N 1
ATOM 501 C CA . ILE A 1 70 ? 4.257 4.283 -9.478 1.00 75.25 70 ILE A CA 1
ATOM 502 C C . ILE A 1 70 ? 4.643 5.002 -10.781 1.00 75.25 70 ILE A C 1
ATOM 504 O O . ILE A 1 70 ? 4.500 4.439 -11.868 1.00 75.25 70 ILE A O 1
ATOM 508 N N . PHE A 1 71 ? 5.164 6.228 -10.681 1.00 73.94 71 PHE A N 1
ATOM 509 C CA . PHE A 1 71 ? 5.561 7.049 -11.827 1.00 73.94 71 PHE A CA 1
ATOM 510 C C . PHE A 1 71 ? 7.044 6.910 -12.188 1.00 73.94 71 PHE A C 1
ATOM 512 O O . PHE A 1 71 ? 7.474 7.428 -13.222 1.00 73.94 71 PHE A O 1
ATOM 519 N N . GLU A 1 72 ? 7.830 6.209 -11.370 1.00 71.56 72 GLU A N 1
ATOM 520 C CA . GLU A 1 72 ? 9.227 5.922 -11.674 1.00 71.56 72 GLU A CA 1
ATOM 521 C C . GLU A 1 72 ? 9.329 4.884 -12.796 1.00 71.56 72 GLU A C 1
ATOM 523 O O . GLU A 1 72 ? 8.813 3.768 -12.704 1.00 71.56 72 GLU A O 1
ATOM 528 N N . GLN A 1 73 ? 10.028 5.253 -13.868 1.00 65.19 73 GLN A N 1
ATOM 529 C CA . GLN A 1 73 ? 10.369 4.343 -14.956 1.00 65.19 73 GLN A CA 1
ATOM 530 C C . GLN A 1 73 ? 11.731 3.710 -14.674 1.00 65.19 73 GLN A C 1
ATOM 532 O O . GLN A 1 73 ? 12.705 4.411 -14.400 1.00 65.19 73 GLN A O 1
ATOM 537 N N . GLU A 1 74 ? 11.813 2.384 -14.761 1.00 62.06 74 GLU A N 1
ATOM 538 C CA . GLU A 1 74 ? 13.093 1.685 -14.716 1.00 62.06 74 GLU A CA 1
ATOM 539 C C . GLU A 1 74 ? 13.851 1.965 -16.020 1.00 62.06 74 GLU A C 1
ATOM 541 O O . GLU A 1 74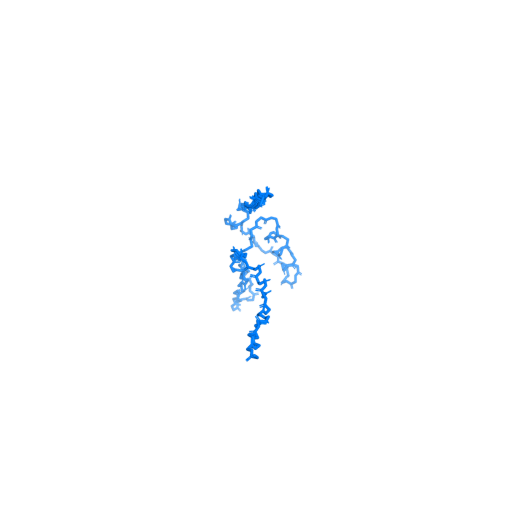 ? 13.557 1.391 -17.068 1.00 62.06 74 GLU A O 1
ATOM 546 N N . LEU A 1 75 ? 14.808 2.893 -15.974 1.00 60.41 75 LEU A N 1
ATOM 547 C CA . LEU A 1 75 ? 15.750 3.093 -17.069 1.00 60.41 75 LEU A CA 1
ATOM 548 C C . LEU A 1 75 ? 16.675 1.876 -17.113 1.00 60.41 75 LEU A C 1
ATOM 550 O O . LEU A 1 75 ? 17.612 1.764 -16.325 1.00 60.41 75 LEU A O 1
ATOM 554 N N . THR A 1 76 ? 16.400 0.942 -18.020 1.00 56.19 76 THR A N 1
ATOM 555 C CA . THR A 1 76 ? 17.291 -0.189 -18.278 1.00 56.19 76 THR A CA 1
ATOM 556 C C . THR A 1 76 ? 18.538 0.343 -18.986 1.00 56.19 76 THR A C 1
ATOM 558 O O . THR A 1 76 ? 18.559 0.498 -20.207 1.00 56.19 76 THR A O 1
ATOM 561 N N . GLU A 1 77 ? 19.584 0.680 -18.231 1.00 54.69 77 GLU A N 1
ATOM 562 C CA . GLU A 1 77 ? 20.884 1.020 -18.810 1.00 54.69 77 GLU A CA 1
ATOM 563 C C . GLU A 1 77 ? 21.491 -0.235 -19.452 1.00 54.69 77 GLU A C 1
ATOM 565 O O . GLU A 1 77 ? 22.138 -1.058 -18.801 1.00 54.69 77 GLU A O 1
ATOM 570 N N . THR A 1 78 ? 21.279 -0.408 -20.757 1.00 56.28 78 THR A N 1
ATOM 571 C CA . THR A 1 78 ? 21.966 -1.435 -21.545 1.00 56.28 78 THR A CA 1
ATOM 572 C C . THR A 1 78 ? 23.419 -1.012 -21.755 1.00 56.28 78 THR A C 1
ATOM 574 O O . THR A 1 78 ? 23.775 -0.478 -22.810 1.00 56.28 78 THR A O 1
ATOM 577 N N . ASN A 1 79 ? 24.275 -1.243 -20.757 1.00 56.97 79 ASN A N 1
ATOM 578 C CA . ASN A 1 79 ? 25.724 -1.161 -20.929 1.00 56.97 79 ASN A CA 1
ATOM 579 C C . ASN A 1 79 ? 26.170 -2.298 -21.858 1.00 56.97 79 ASN A C 1
ATOM 581 O O . ASN A 1 79 ? 26.532 -3.391 -21.428 1.00 56.97 79 ASN A O 1
ATOM 585 N N . THR A 1 80 ? 26.093 -2.045 -23.165 1.00 52.75 80 THR A N 1
ATOM 586 C CA . THR A 1 80 ? 26.626 -2.938 -24.192 1.00 52.75 80 THR A CA 1
ATOM 587 C C . THR A 1 80 ? 28.140 -2.798 -24.140 1.00 52.75 80 THR A C 1
ATOM 589 O O . THR A 1 80 ? 28.704 -1.876 -24.724 1.00 52.75 80 THR A O 1
ATOM 592 N N . ILE A 1 81 ? 28.802 -3.673 -23.383 1.00 65.38 81 ILE A N 1
ATOM 593 C CA . ILE A 1 81 ? 30.261 -3.760 -23.377 1.00 65.38 81 ILE A CA 1
ATOM 594 C C . ILE A 1 81 ? 30.665 -4.262 -24.764 1.00 65.38 81 ILE A C 1
ATOM 596 O O . ILE A 1 81 ? 30.579 -5.453 -25.061 1.00 65.38 81 ILE A O 1
ATOM 600 N N . THR A 1 82 ? 31.059 -3.344 -25.645 1.00 54.38 82 THR A N 1
ATOM 601 C CA . THR A 1 82 ? 31.745 -3.691 -26.887 1.00 54.38 82 THR A CA 1
ATOM 602 C C . THR A 1 82 ? 33.144 -4.156 -26.503 1.00 54.38 82 THR A C 1
ATOM 604 O O . THR A 1 82 ? 34.062 -3.342 -26.402 1.00 54.38 82 THR A O 1
ATOM 607 N N . ASP A 1 83 ? 33.301 -5.452 -26.227 1.00 53.91 83 ASP A N 1
ATOM 608 C CA . ASP A 1 83 ? 34.620 -6.077 -26.148 1.00 53.91 83 ASP A CA 1
ATOM 609 C C . ASP A 1 83 ? 35.222 -6.044 -27.556 1.00 53.91 83 ASP A C 1
ATOM 611 O O . ASP A 1 83 ? 34.953 -6.888 -28.413 1.00 53.91 83 ASP A O 1
ATOM 615 N N . GLY A 1 84 ? 35.959 -4.971 -27.837 1.00 55.22 84 GLY A N 1
ATOM 616 C CA . GLY A 1 84 ? 36.799 -4.859 -29.014 1.00 55.22 84 GLY A CA 1
ATOM 617 C C . GLY A 1 84 ? 37.969 -5.817 -28.863 1.00 55.22 84 GLY A C 1
ATOM 618 O O . GLY A 1 84 ? 39.067 -5.395 -28.512 1.00 55.22 84 GLY A O 1
ATOM 619 N N . PHE A 1 85 ? 37.742 -7.107 -29.118 1.00 55.31 85 PHE A N 1
ATOM 620 C CA . PHE A 1 85 ? 38.826 -8.056 -29.323 1.00 55.31 85 PHE A CA 1
ATOM 621 C C . PHE A 1 85 ? 39.480 -7.739 -30.673 1.00 55.31 85 PHE A C 1
ATOM 623 O O . PHE A 1 85 ? 39.176 -8.340 -31.707 1.00 55.31 85 PHE A O 1
ATOM 630 N N . GLU A 1 86 ? 40.362 -6.738 -30.675 1.00 53.12 86 GLU A N 1
ATOM 631 C CA . GLU A 1 86 ? 41.303 -6.511 -31.764 1.00 53.12 86 GLU A CA 1
ATOM 632 C C . GLU A 1 86 ? 42.262 -7.701 -31.801 1.00 53.12 86 GLU A C 1
ATOM 634 O O . GLU A 1 86 ? 43.275 -7.760 -31.101 1.00 53.12 86 GLU A O 1
ATOM 639 N N . GLY A 1 87 ? 41.891 -8.691 -32.614 1.00 54.16 87 GLY A N 1
ATOM 640 C CA . GLY A 1 87 ? 42.729 -9.824 -32.960 1.00 54.16 87 GLY A CA 1
ATOM 641 C C . GLY A 1 87 ? 44.063 -9.336 -33.513 1.00 54.16 87 GLY A C 1
ATOM 642 O O . GLY A 1 87 ? 44.198 -9.054 -34.701 1.00 54.16 87 GLY A O 1
ATOM 643 N N . SER A 1 88 ? 45.066 -9.261 -32.647 1.00 42.56 88 SER A N 1
ATOM 644 C CA . SER A 1 88 ? 46.441 -8.986 -33.040 1.00 42.56 88 SER A CA 1
ATOM 645 C C . SER A 1 88 ? 47.076 -10.302 -33.474 1.00 42.56 88 SER A C 1
ATOM 647 O O . SER A 1 88 ? 47.543 -11.090 -32.657 1.00 42.56 88 SER A O 1
ATOM 649 N N . THR A 1 89 ? 47.028 -10.562 -34.781 1.00 40.19 89 THR A N 1
ATOM 650 C CA . THR A 1 89 ? 47.830 -11.600 -35.438 1.00 40.19 89 THR A CA 1
ATOM 651 C C . THR A 1 89 ? 49.197 -11.022 -35.770 1.00 40.19 89 THR A C 1
ATOM 653 O O . THR A 1 89 ? 49.281 -10.233 -36.710 1.00 40.19 89 THR A O 1
ATOM 656 N N . TRP A 1 90 ? 50.230 -11.386 -35.003 1.00 52.47 90 TRP A N 1
ATOM 657 C CA . TRP A 1 90 ? 51.634 -11.524 -35.427 1.00 52.47 90 TRP A CA 1
ATOM 658 C C . TRP A 1 90 ? 52.491 -12.103 -34.296 1.00 52.47 90 TRP A C 1
ATOM 660 O O . TRP A 1 90 ? 52.303 -11.689 -33.131 1.00 52.47 90 TRP A O 1
#

Organism: NCBI:txid722753

Secondary structure (DSSP, 8-state):
--------------------PPPEEEEEE-TTS-EEEEEES--THHHHHHHHHHHHHH---------GGGG-------------------

InterPro domains:
  IPR021375 Protein of unknown function DUF2997 [PF11211] (25-71)

Sequence (90 aa):
MSTQSRGLSPIFSDSSGGGGKMERLEFTISPTGLVTEKVTGISGPSCKIVTEEINKLLGEVVATEDTAEIFEQELTETNTITDGFEGSTW

Solvent-accessible surface area (backbone atoms only — not comparable to full-atom values): 6394 Å² total; per-residue (Å²): 143,83,87,80,80,80,80,81,72,82,81,78,81,78,83,73,89,65,90,69,61,73,68,46,80,45,77,48,73,46,98,86,71,50,74,46,79,45,81,42,57,44,52,25,74,61,35,56,54,54,53,57,58,50,43,67,74,77,52,88,82,88,77,87,81,91,58,76,41,55,76,37,75,85,78,78,79,79,79,75,78,77,78,77,78,75,82,79,87,128

Nearest PDB structures (foldseek):
  8yt8-assembly1_B  TM=2.699E-01  e=7.884E-01  Mus musculus

Foldseek 3Di:
DDDDDDDDDPPPPPPPPPPQQDWDWDWDADPVGDIDIDTPSAAAPVSVVVVVVVDVVSDDDPDDDDDPRNVDDPPPPPPPPPPPPPPDDD